Protein AF-A0A2V3HQV6-F1 (afdb_monomer_lite)

pLDDT: mean 79.55, std 5.71, range [54.59, 87.88]

Structure (mmCIF, N/CA/C/O backbone):
data_AF-A0A2V3HQV6-F1
#
_entry.id   AF-A0A2V3HQV6-F1
#
loop_
_atom_site.group_PDB
_atom_site.id
_atom_site.type_symbol
_atom_site.label_atom_id
_atom_site.label_alt_id
_atom_site.label_comp_id
_atom_site.label_asym_id
_atom_site.label_entity_id
_atom_site.label_seq_id
_atom_site.pdbx_PDB_ins_code
_atom_site.Cartn_x
_atom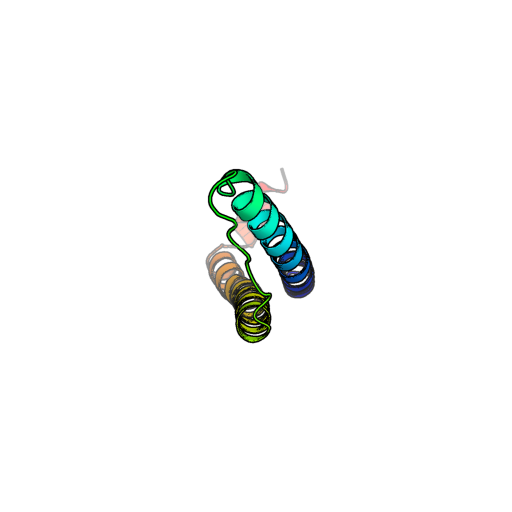_site.Cartn_y
_atom_site.Cartn_z
_atom_site.occupancy
_atom_site.B_iso_or_equiv
_atom_site.auth_seq_id
_atom_site.auth_comp_id
_atom_site.auth_asym_id
_atom_site.auth_atom_id
_atom_site.pdbx_PDB_model_num
ATOM 1 N N . GLU A 1 1 ? -15.304 -2.774 8.110 1.00 59.88 1 GLU A N 1
ATOM 2 C CA . GLU A 1 1 ? -14.962 -1.704 7.144 1.00 59.88 1 GLU A CA 1
ATOM 3 C C . GLU A 1 1 ? -13.468 -1.452 7.003 1.00 59.88 1 GLU A C 1
ATOM 5 O O . GLU A 1 1 ? -12.959 -1.616 5.905 1.00 59.88 1 GLU A O 1
ATOM 10 N N . HIS A 1 2 ? -12.738 -1.126 8.074 1.00 67.81 2 HIS A N 1
ATOM 11 C CA . HIS A 1 2 ? -11.318 -0.756 7.960 1.00 67.81 2 HIS A CA 1
ATOM 12 C C . HIS A 1 2 ? -10.413 -1.837 7.346 1.00 67.81 2 HIS A C 1
ATOM 14 O O . HIS A 1 2 ? -9.551 -1.496 6.546 1.00 67.81 2 HIS A O 1
ATOM 20 N N . LEU A 1 3 ? -10.666 -3.124 7.623 1.00 70.44 3 LEU A N 1
ATOM 21 C CA . LEU A 1 3 ? -9.944 -4.244 6.997 1.00 70.44 3 LEU A CA 1
ATOM 22 C C . LEU A 1 3 ? -10.171 -4.310 5.475 1.00 70.44 3 LEU A C 1
ATOM 24 O O . LEU A 1 3 ? -9.237 -4.544 4.718 1.00 70.44 3 LEU A O 1
ATOM 28 N N . VAL A 1 4 ? -11.402 -4.062 5.018 1.00 75.12 4 VAL A N 1
ATOM 29 C CA . VAL A 1 4 ? -11.750 -4.055 3.587 1.00 75.12 4 VAL A CA 1
ATOM 30 C C . VAL A 1 4 ? -11.071 -2.878 2.888 1.00 75.12 4 VAL A C 1
ATOM 32 O O . VAL A 1 4 ? -10.486 -3.053 1.824 1.00 75.12 4 VAL A O 1
ATOM 35 N N . ILE A 1 5 ? -11.065 -1.702 3.524 1.00 78.25 5 ILE A N 1
ATOM 36 C CA . ILE A 1 5 ? -10.344 -0.519 3.033 1.00 78.25 5 ILE A CA 1
ATOM 37 C C . ILE A 1 5 ? -8.833 -0.789 2.983 1.00 78.25 5 ILE A C 1
ATOM 39 O O . ILE A 1 5 ? -8.179 -0.404 2.019 1.00 78.25 5 ILE A O 1
ATOM 43 N N . GLY A 1 6 ? -8.283 -1.494 3.974 1.00 73.94 6 GLY A N 1
ATOM 44 C CA . GLY A 1 6 ? -6.881 -1.913 3.989 1.00 73.94 6 GLY A CA 1
ATOM 45 C C . GLY A 1 6 ? -6.516 -2.847 2.843 1.00 73.94 6 GLY A C 1
ATOM 46 O O . GLY A 1 6 ? -5.506 -2.634 2.179 1.00 73.94 6 GLY A O 1
ATOM 47 N N . ILE A 1 7 ? -7.353 -3.851 2.572 1.00 79.31 7 ILE A N 1
ATOM 48 C CA . ILE A 1 7 ? -7.139 -4.796 1.468 1.00 79.31 7 ILE A CA 1
ATOM 49 C C . ILE A 1 7 ? -7.223 -4.072 0.119 1.00 79.31 7 ILE A C 1
ATOM 51 O O . ILE A 1 7 ? -6.333 -4.228 -0.713 1.00 79.31 7 ILE A O 1
ATOM 55 N N . ILE A 1 8 ? -8.245 -3.237 -0.088 1.00 84.00 8 ILE A N 1
ATOM 56 C CA . ILE A 1 8 ? -8.413 -2.476 -1.334 1.00 84.00 8 ILE A CA 1
ATOM 57 C C . ILE A 1 8 ? -7.251 -1.493 -1.523 1.00 84.00 8 ILE A C 1
ATOM 59 O O . ILE A 1 8 ? -6.655 -1.449 -2.596 1.00 84.00 8 ILE A O 1
ATOM 63 N N . GLY A 1 9 ? -6.877 -0.753 -0.476 1.00 80.12 9 GLY A N 1
ATOM 64 C CA . GLY A 1 9 ? -5.736 0.161 -0.506 1.00 80.12 9 GLY A CA 1
ATOM 65 C C . GLY A 1 9 ? -4.409 -0.551 -0.776 1.00 80.12 9 GLY A C 1
ATOM 66 O O . GLY A 1 9 ? -3.587 -0.032 -1.524 1.00 80.12 9 GLY A O 1
ATOM 67 N N . GLY A 1 10 ? -4.221 -1.759 -0.236 1.00 80.19 10 GLY A N 1
ATOM 68 C CA . GLY A 1 10 ? -3.035 -2.583 -0.482 1.00 80.19 10 GLY A CA 1
ATOM 69 C C . GLY A 1 10 ? -2.931 -3.058 -1.927 1.00 80.19 10 GLY A C 1
ATOM 70 O O . GLY A 1 10 ? -1.876 -2.915 -2.540 1.00 80.19 10 GLY A O 1
ATOM 71 N N . VAL A 1 11 ? -4.029 -3.557 -2.503 1.00 83.62 11 VAL A N 1
ATOM 72 C CA . VAL A 1 11 ? -4.060 -4.006 -3.905 1.00 83.62 11 VAL A CA 1
ATOM 73 C C . VAL A 1 11 ? -3.859 -2.829 -4.861 1.00 83.62 11 VAL A C 1
ATOM 75 O O . VAL A 1 11 ? -3.014 -2.898 -5.751 1.00 83.62 11 VAL A O 1
ATOM 78 N N . VAL A 1 12 ? -4.584 -1.726 -4.658 1.00 87.38 12 VAL A N 1
ATOM 79 C CA . VAL A 1 12 ? -4.457 -0.522 -5.495 1.00 87.38 12 VAL A CA 1
ATOM 80 C C . VAL A 1 12 ? -3.059 0.089 -5.366 1.00 87.38 12 VAL A C 1
ATOM 82 O O . VAL A 1 12 ? -2.460 0.455 -6.374 1.00 87.38 12 VAL A O 1
ATOM 85 N N . GLY A 1 13 ? -2.502 0.143 -4.154 1.00 84.69 13 GLY A N 1
ATOM 86 C CA . GLY A 1 13 ? -1.148 0.637 -3.900 1.00 84.69 13 GLY A CA 1
ATOM 87 C C . GLY A 1 13 ? -0.063 -0.214 -4.562 1.00 84.69 13 GLY A C 1
ATOM 88 O O . GLY A 1 13 ? 0.873 0.334 -5.145 1.00 84.69 13 GLY A O 1
ATOM 89 N N . ALA A 1 14 ? -0.203 -1.542 -4.538 1.00 83.38 14 ALA A N 1
ATOM 90 C CA . ALA A 1 14 ? 0.723 -2.454 -5.207 1.00 83.38 14 ALA A CA 1
ATOM 91 C C . ALA A 1 14 ? 0.710 -2.261 -6.732 1.00 83.38 14 ALA A C 1
ATOM 93 O O . ALA A 1 14 ? 1.768 -2.120 -7.344 1.00 83.38 14 ALA A O 1
ATOM 94 N N . VAL A 1 15 ? -0.477 -2.172 -7.342 1.00 86.19 15 VAL A N 1
ATOM 95 C CA . VAL A 1 15 ? -0.613 -1.911 -8.786 1.00 86.19 15 VAL A CA 1
ATOM 96 C C . VAL A 1 15 ? -0.051 -0.536 -9.152 1.00 86.19 15 VAL A C 1
ATOM 98 O O . VAL A 1 15 ? 0.706 -0.418 -10.113 1.00 86.19 15 VAL A O 1
ATOM 101 N N . ALA A 1 16 ? -0.354 0.498 -8.363 1.00 87.88 16 ALA A N 1
ATOM 102 C CA . ALA A 1 16 ? 0.174 1.841 -8.588 1.00 87.88 16 ALA A CA 1
ATOM 103 C C . ALA A 1 16 ? 1.709 1.884 -8.509 1.00 87.88 16 ALA A C 1
ATOM 105 O O . ALA A 1 16 ? 2.341 2.596 -9.284 1.00 87.88 16 ALA A O 1
ATOM 106 N N . SER A 1 17 ? 2.310 1.093 -7.618 1.00 85.69 17 SER A N 1
ATOM 107 C CA . SER A 1 17 ? 3.764 1.002 -7.456 1.00 85.69 17 SER A CA 1
ATOM 108 C C . SER A 1 17 ? 4.445 0.336 -8.655 1.00 85.69 17 SER A C 1
ATOM 110 O O . SER A 1 17 ? 5.513 0.783 -9.066 1.00 85.69 17 SER A O 1
ATOM 112 N N . LEU A 1 18 ? 3.817 -0.685 -9.253 1.00 83.94 18 LEU A N 1
ATOM 113 C CA . LEU A 1 18 ? 4.304 -1.313 -10.489 1.00 83.94 18 LEU A CA 1
ATOM 114 C C . LEU A 1 18 ? 4.315 -0.312 -11.648 1.00 83.94 18 LEU A C 1
ATOM 116 O O . LEU A 1 18 ? 5.348 -0.116 -12.283 1.00 83.94 18 LEU A O 1
ATOM 120 N N . VAL A 1 19 ? 3.196 0.385 -11.861 1.00 87.00 19 VAL A N 1
ATOM 121 C CA . VAL A 1 19 ? 3.087 1.403 -12.918 1.00 87.00 19 VAL A CA 1
ATOM 122 C C . VAL A 1 19 ? 4.080 2.543 -12.679 1.00 87.00 19 VAL A C 1
ATOM 124 O O . VAL A 1 19 ? 4.761 2.977 -13.604 1.00 87.00 19 VAL A O 1
ATOM 127 N N . ALA A 1 20 ? 4.216 3.006 -11.435 1.00 85.75 20 ALA A N 1
ATOM 128 C CA . ALA A 1 20 ? 5.169 4.053 -11.088 1.00 85.75 20 ALA A CA 1
ATOM 129 C C . ALA A 1 20 ? 6.623 3.631 -11.355 1.00 85.75 20 ALA A C 1
ATOM 131 O O . ALA A 1 20 ? 7.401 4.442 -11.852 1.00 85.75 20 ALA A O 1
ATOM 132 N N . ALA A 1 21 ? 6.988 2.376 -11.071 1.00 84.00 21 ALA A N 1
ATOM 133 C CA . ALA A 1 21 ? 8.323 1.849 -11.344 1.00 84.00 21 ALA A CA 1
ATOM 134 C C . ALA A 1 21 ? 8.619 1.777 -12.850 1.00 84.00 21 ALA A C 1
ATOM 136 O O . ALA A 1 21 ? 9.702 2.178 -13.279 1.00 84.00 21 ALA A O 1
ATOM 137 N N . GLU A 1 22 ? 7.652 1.336 -13.660 1.00 84.19 22 GLU A N 1
ATOM 138 C CA . GLU A 1 22 ? 7.770 1.339 -15.124 1.00 84.19 22 GLU A CA 1
ATOM 139 C C . GLU A 1 22 ? 7.942 2.759 -15.674 1.00 84.19 22 GLU A C 1
ATOM 141 O O . GLU A 1 22 ? 8.827 3.013 -16.493 1.00 84.19 22 GLU A O 1
ATOM 146 N N . TRP A 1 23 ? 7.149 3.709 -15.174 1.00 85.56 23 TRP A N 1
ATOM 147 C CA . TRP A 1 23 ? 7.239 5.117 -15.563 1.00 85.56 23 TRP A CA 1
ATOM 148 C C . TRP A 1 23 ? 8.576 5.740 -15.167 1.00 85.56 23 TRP A C 1
ATOM 150 O O . TRP A 1 23 ? 9.178 6.463 -15.960 1.00 85.56 23 TRP A O 1
ATOM 160 N N . MET A 1 24 ? 9.073 5.435 -13.967 1.00 84.44 24 MET A N 1
ATOM 161 C CA . MET A 1 24 ? 10.405 5.851 -13.535 1.00 84.44 24 MET A CA 1
ATOM 162 C C . MET A 1 24 ? 11.489 5.272 -14.445 1.00 84.44 24 MET A C 1
ATOM 164 O O . MET A 1 24 ? 12.392 5.997 -14.857 1.00 84.44 24 MET A O 1
ATOM 168 N N . GLY A 1 25 ? 11.395 3.987 -14.792 1.00 83.25 25 GLY A N 1
ATOM 169 C CA . GLY A 1 25 ? 12.335 3.341 -15.706 1.00 83.25 25 GLY A CA 1
ATOM 170 C C . GLY A 1 25 ? 12.354 3.986 -17.082 1.00 83.25 25 GLY A C 1
ATOM 171 O O . GLY A 1 25 ? 13.432 4.254 -17.607 1.00 83.25 25 GLY A O 1
ATOM 172 N N . ALA A 1 26 ? 11.185 4.321 -17.625 1.00 81.75 26 ALA A N 1
ATOM 173 C CA . ALA A 1 26 ? 11.081 5.042 -18.888 1.00 81.75 26 ALA A CA 1
ATOM 174 C C . ALA A 1 26 ? 11.663 6.463 -18.798 1.00 81.75 26 ALA A C 1
ATOM 176 O O . ALA A 1 26 ? 12.383 6.883 -19.698 1.00 81.75 26 ALA A O 1
ATOM 177 N N . ALA A 1 27 ? 11.405 7.187 -17.705 1.00 83.62 27 ALA A N 1
ATOM 178 C CA . ALA A 1 27 ? 11.905 8.548 -17.507 1.00 83.62 27 ALA A CA 1
ATOM 179 C C . ALA A 1 27 ? 13.432 8.616 -17.339 1.00 83.62 27 ALA A C 1
ATOM 181 O O . ALA A 1 27 ? 14.055 9.592 -17.753 1.00 83.62 27 ALA A O 1
ATOM 182 N N . PHE A 1 28 ? 14.040 7.593 -16.735 1.00 81.62 28 PHE A N 1
ATOM 183 C CA . PHE A 1 28 ? 15.491 7.511 -16.567 1.00 81.62 28 PHE A CA 1
ATOM 184 C C . PHE A 1 28 ? 16.205 6.774 -17.711 1.00 81.62 28 PHE A C 1
ATOM 186 O O . PHE A 1 28 ? 17.433 6.839 -17.792 1.00 81.62 28 PHE A O 1
ATOM 193 N N . SER A 1 29 ? 15.472 6.091 -18.597 1.00 81.69 29 SER A N 1
ATOM 194 C CA . SER A 1 29 ? 16.039 5.434 -19.776 1.00 81.69 29 SER A CA 1
ATOM 195 C C . SER A 1 29 ? 16.508 6.472 -20.794 1.00 81.69 29 SER A C 1
ATOM 197 O O . SER A 1 29 ? 15.822 7.443 -21.102 1.00 81.69 29 SER A O 1
ATOM 199 N N . ASN A 1 30 ? 17.708 6.261 -21.325 1.00 80.44 30 ASN A N 1
ATOM 200 C CA . ASN A 1 30 ? 18.290 7.092 -22.366 1.00 80.44 30 ASN A CA 1
ATOM 201 C C . ASN A 1 30 ? 18.833 6.198 -23.487 1.00 80.44 30 ASN A C 1
ATOM 203 O O . ASN A 1 30 ? 18.975 4.988 -23.323 1.00 80.44 30 ASN A O 1
ATOM 207 N N . TRP A 1 31 ? 19.200 6.780 -24.625 1.00 79.69 31 TRP A N 1
ATOM 208 C CA . TRP A 1 31 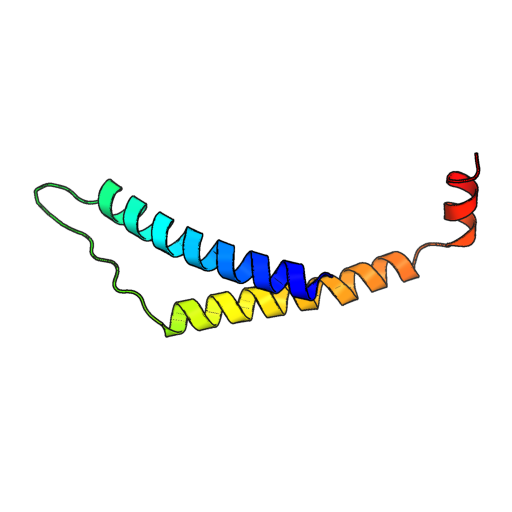? 19.691 6.019 -25.782 1.00 79.69 31 TRP A CA 1
ATOM 209 C C . TRP A 1 31 ? 20.958 5.192 -25.486 1.00 79.69 31 TRP A C 1
ATOM 211 O O . TRP A 1 31 ? 21.223 4.210 -26.173 1.00 79.69 31 TRP A O 1
ATOM 221 N N . ALA A 1 32 ? 21.726 5.565 -24.457 1.00 80.50 32 ALA A N 1
ATOM 222 C CA . ALA A 1 32 ? 22.931 4.858 -24.026 1.00 80.50 32 ALA A CA 1
ATOM 223 C C . ALA A 1 32 ? 22.678 3.783 -22.950 1.00 80.50 32 ALA A C 1
ATOM 225 O O . ALA A 1 32 ? 23.551 2.952 -22.707 1.00 80.50 32 ALA A O 1
ATOM 226 N N . PHE A 1 33 ? 21.526 3.804 -22.268 1.00 78.06 33 PHE A N 1
ATOM 227 C CA . PHE A 1 33 ? 21.289 2.942 -21.111 1.00 78.06 33 PHE A CA 1
ATOM 228 C C . PHE A 1 33 ? 19.789 2.745 -20.815 1.00 78.06 33 PHE A C 1
ATOM 230 O O . PHE A 1 33 ? 19.003 3.691 -20.770 1.00 78.06 33 PHE A O 1
ATOM 237 N N . THR A 1 34 ? 19.406 1.491 -20.561 1.00 76.00 34 THR A N 1
ATOM 238 C CA . THR A 1 34 ? 18.059 1.089 -20.134 1.00 76.00 34 THR A CA 1
ATOM 239 C C . THR A 1 34 ? 18.107 0.534 -18.715 1.00 76.00 34 THR A C 1
ATOM 241 O O . THR A 1 34 ? 18.894 -0.367 -18.426 1.00 76.00 34 THR A O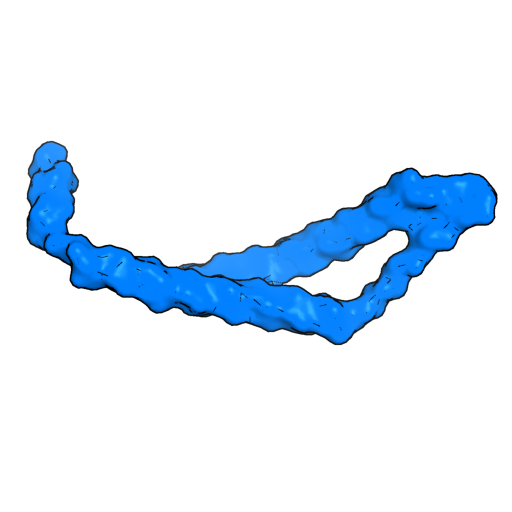 1
ATOM 244 N N . MET A 1 35 ? 17.248 1.059 -17.837 1.00 72.81 35 MET A N 1
ATOM 245 C CA . MET A 1 35 ? 17.032 0.537 -16.487 1.00 72.81 35 MET A CA 1
ATOM 246 C C . MET A 1 35 ? 15.821 -0.404 -16.525 1.00 72.81 35 MET A C 1
ATOM 248 O O . MET A 1 35 ? 14.708 0.031 -16.804 1.00 72.81 35 MET A O 1
ATOM 252 N N . SER A 1 36 ? 16.042 -1.696 -16.275 1.00 74.56 36 SER A N 1
ATOM 253 C CA . SER A 1 36 ? 14.973 -2.695 -16.176 1.00 74.56 36 SER A CA 1
ATOM 254 C C . SER A 1 36 ? 14.732 -3.038 -14.712 1.00 74.56 36 SER A C 1
ATOM 256 O O . SER A 1 36 ? 15.669 -3.415 -14.009 1.00 74.56 36 SER A O 1
ATOM 258 N N . PHE A 1 37 ? 13.480 -2.953 -14.267 1.00 74.44 37 PHE A N 1
ATOM 259 C CA . PHE A 1 37 ? 13.076 -3.296 -12.905 1.00 74.44 37 PHE A CA 1
ATOM 260 C C . PHE A 1 37 ? 12.353 -4.646 -12.906 1.00 74.44 37 PHE A C 1
ATOM 262 O O . PHE A 1 37 ? 11.160 -4.699 -13.206 1.00 74.44 37 PHE A O 1
ATOM 269 N N . PRO A 1 38 ? 13.046 -5.763 -12.618 1.00 79.88 38 PRO A N 1
ATOM 270 C CA . PRO A 1 38 ? 12.378 -7.046 -12.476 1.00 79.88 38 PRO A CA 1
ATOM 271 C C . PRO A 1 38 ? 11.462 -7.024 -11.249 1.00 79.88 38 PRO A C 1
ATOM 273 O O . PRO A 1 38 ? 11.842 -6.551 -10.176 1.00 79.88 38 PRO A O 1
ATOM 276 N N . ILE A 1 39 ? 10.256 -7.568 -11.401 1.00 78.62 39 ILE A N 1
ATOM 277 C CA . ILE A 1 39 ? 9.298 -7.673 -10.300 1.00 78.62 39 ILE A CA 1
ATOM 278 C C . ILE A 1 39 ? 9.829 -8.690 -9.289 1.00 78.62 39 ILE A C 1
ATOM 280 O O . ILE A 1 39 ? 9.937 -9.882 -9.582 1.00 78.62 39 ILE A O 1
ATOM 284 N N . GLN A 1 40 ? 10.147 -8.217 -8.086 1.00 84.06 40 GLN A N 1
ATOM 285 C CA . GLN A 1 40 ? 10.529 -9.073 -6.968 1.00 84.06 40 GLN A CA 1
ATOM 286 C C . GLN A 1 40 ? 9.295 -9.399 -6.128 1.00 84.06 40 GLN A C 1
ATOM 288 O O . GLN A 1 40 ? 8.765 -8.545 -5.416 1.00 84.06 40 GLN A O 1
ATOM 293 N N . TRP A 1 41 ? 8.847 -10.651 -6.206 1.00 79.31 41 TRP A N 1
ATOM 294 C CA . TRP A 1 41 ? 7.650 -11.128 -5.510 1.00 79.31 41 TRP A CA 1
ATOM 295 C C . TRP A 1 41 ? 7.732 -10.987 -3.987 1.00 79.31 41 TRP A C 1
ATOM 297 O O . TRP A 1 41 ? 6.720 -10.686 -3.356 1.00 79.31 41 TRP A O 1
ATOM 307 N N . ASP A 1 42 ? 8.930 -11.099 -3.408 1.00 85.94 42 ASP A N 1
ATOM 308 C CA . ASP A 1 42 ? 9.146 -10.898 -1.972 1.00 85.94 42 ASP A CA 1
ATOM 309 C C . ASP A 1 42 ? 8.755 -9.479 -1.543 1.00 85.94 42 ASP A C 1
ATOM 311 O O . ASP A 1 42 ? 8.049 -9.290 -0.554 1.00 85.94 42 ASP A O 1
ATOM 315 N N . ILE A 1 43 ? 9.146 -8.468 -2.327 1.00 83.06 43 ILE A N 1
ATOM 316 C CA . ILE A 1 43 ? 8.857 -7.060 -2.029 1.00 83.06 43 ILE A CA 1
ATOM 317 C C . ILE A 1 43 ? 7.358 -6.791 -2.118 1.00 83.06 43 ILE A C 1
ATOM 319 O O . ILE A 1 43 ? 6.812 -6.111 -1.248 1.00 83.06 43 ILE A O 1
ATOM 323 N N . VAL A 1 44 ? 6.686 -7.350 -3.129 1.00 81.31 44 VAL A N 1
ATOM 324 C CA . VAL A 1 44 ? 5.228 -7.239 -3.297 1.00 81.31 44 VAL A CA 1
ATOM 325 C C . VAL A 1 44 ? 4.498 -7.846 -2.098 1.00 81.31 44 VAL A C 1
ATOM 327 O O . VAL A 1 44 ? 3.569 -7.242 -1.562 1.00 81.31 44 VAL A O 1
ATOM 330 N N . LEU A 1 45 ? 4.950 -9.011 -1.625 1.00 83.50 45 LEU A N 1
ATOM 331 C CA . LEU A 1 45 ? 4.386 -9.658 -0.445 1.00 83.50 45 LEU A CA 1
ATOM 332 C C . LEU A 1 45 ? 4.594 -8.801 0.814 1.00 83.50 45 LEU A C 1
ATOM 334 O O . LEU A 1 45 ? 3.644 -8.563 1.557 1.00 83.50 45 LEU A O 1
ATOM 338 N N . PHE A 1 46 ? 5.810 -8.292 1.038 1.00 86.44 46 PHE A N 1
ATOM 339 C CA . PHE A 1 46 ? 6.118 -7.438 2.189 1.00 86.44 46 PHE A CA 1
ATOM 340 C C . PHE A 1 46 ? 5.321 -6.133 2.186 1.00 86.44 46 PHE A C 1
ATOM 342 O O . PHE A 1 46 ? 4.835 -5.717 3.238 1.00 86.44 46 PHE A O 1
ATOM 349 N N . THR A 1 47 ? 5.142 -5.501 1.025 1.00 83.06 47 THR A N 1
ATOM 350 C CA . THR A 1 47 ? 4.310 -4.293 0.916 1.00 83.06 47 THR A CA 1
ATOM 351 C C . THR A 1 47 ? 2.841 -4.605 1.172 1.00 83.06 47 THR A C 1
ATOM 353 O O . THR A 1 47 ? 2.208 -3.897 1.954 1.00 83.06 47 THR A O 1
ATOM 356 N N . ALA A 1 48 ? 2.302 -5.691 0.611 1.00 80.44 48 ALA A N 1
ATOM 357 C CA . ALA A 1 48 ? 0.924 -6.105 0.867 1.00 80.44 48 ALA A CA 1
ATOM 358 C C . ALA A 1 48 ? 0.676 -6.399 2.359 1.00 80.44 48 ALA A C 1
ATOM 360 O O . ALA A 1 48 ? -0.285 -5.892 2.942 1.00 80.44 48 ALA A O 1
ATOM 361 N N . VAL A 1 49 ? 1.570 -7.155 3.005 1.00 86.19 49 VAL A N 1
ATOM 362 C CA . VAL A 1 49 ? 1.498 -7.444 4.446 1.00 86.19 49 VAL A CA 1
ATOM 363 C C . VAL A 1 49 ? 1.635 -6.163 5.266 1.00 86.19 49 VAL A C 1
ATOM 365 O O . VAL A 1 49 ? 0.849 -5.947 6.186 1.00 86.19 49 VAL A O 1
ATOM 368 N N . GLY A 1 50 ? 2.577 -5.285 4.916 1.00 86.19 50 GLY A N 1
ATOM 369 C CA . GLY A 1 50 ? 2.774 -4.002 5.588 1.00 86.19 50 GLY A CA 1
ATOM 370 C C . GLY A 1 50 ? 1.517 -3.131 5.570 1.00 86.19 50 GLY A C 1
ATOM 371 O O . GLY A 1 50 ? 1.137 -2.586 6.605 1.00 86.19 50 GLY A O 1
ATOM 372 N N . VAL A 1 51 ? 0.819 -3.058 4.433 1.00 82.44 51 VAL A N 1
ATOM 373 C CA . VAL A 1 51 ? -0.435 -2.296 4.317 1.00 82.44 51 VAL A CA 1
ATOM 374 C C . VAL A 1 51 ? -1.559 -2.924 5.142 1.00 82.44 51 VAL A C 1
ATOM 376 O O . VAL A 1 51 ? -2.295 -2.205 5.819 1.00 82.44 51 VAL A O 1
ATOM 379 N N . VAL A 1 52 ? -1.680 -4.254 5.150 1.00 82.06 52 VAL A N 1
ATOM 380 C CA . VAL A 1 52 ? -2.678 -4.949 5.981 1.00 82.06 52 VAL A CA 1
ATOM 381 C C . VAL A 1 52 ? -2.407 -4.713 7.468 1.00 82.06 52 VAL A C 1
ATOM 383 O O . VAL A 1 52 ? -3.324 -4.358 8.209 1.00 82.06 52 VAL A O 1
ATOM 386 N N . VAL A 1 53 ? -1.153 -4.839 7.906 1.00 85.44 53 VAL A N 1
ATOM 387 C CA . VAL A 1 53 ? -0.753 -4.579 9.296 1.00 85.44 53 VAL A CA 1
ATOM 388 C C . VAL A 1 53 ? -1.028 -3.125 9.674 1.00 85.44 53 VAL A C 1
ATOM 390 O O . VAL A 1 53 ? -1.615 -2.877 10.726 1.00 85.44 53 VAL A O 1
ATOM 393 N N . ALA A 1 54 ? -0.680 -2.166 8.813 1.00 83.19 54 ALA A N 1
ATOM 394 C CA . ALA A 1 54 ? -0.960 -0.752 9.044 1.00 83.19 54 ALA A CA 1
ATOM 395 C C . ALA A 1 54 ? -2.469 -0.481 9.159 1.00 83.19 54 ALA A C 1
ATOM 397 O O . ALA A 1 54 ? -2.907 0.195 10.088 1.00 83.19 54 ALA A O 1
ATOM 398 N N . SER A 1 55 ? -3.280 -1.058 8.271 1.00 78.69 55 SER A N 1
ATOM 399 C CA . SER A 1 55 ? -4.740 -0.937 8.312 1.00 78.69 55 SER A CA 1
ATOM 400 C C . SER A 1 55 ? -5.332 -1.471 9.619 1.00 78.69 55 SER A C 1
ATOM 402 O O . SER A 1 55 ? -6.175 -0.812 10.232 1.00 78.69 55 SER A O 1
ATOM 404 N N . VAL A 1 56 ? -4.859 -2.630 10.086 1.00 82.06 56 VAL A N 1
ATOM 405 C CA . VAL A 1 56 ? -5.305 -3.216 11.356 1.00 82.06 56 VAL A CA 1
ATOM 406 C C . VAL A 1 56 ? -4.817 -2.388 12.547 1.00 82.06 56 VAL A C 1
ATOM 408 O O . VAL A 1 56 ? -5.584 -2.186 13.483 1.00 82.06 56 VAL A O 1
ATOM 411 N N . ALA A 1 57 ? -3.593 -1.856 12.509 1.00 82.88 57 ALA A N 1
ATOM 412 C CA . ALA A 1 57 ? -3.011 -1.050 13.586 1.00 82.88 57 ALA A CA 1
ATOM 413 C C . ALA A 1 57 ? -3.714 0.305 13.796 1.00 82.88 57 ALA A C 1
ATOM 415 O O . ALA A 1 57 ? -3.739 0.824 14.913 1.00 82.88 57 ALA A O 1
ATOM 416 N N . VAL A 1 58 ? -4.339 0.868 12.758 1.00 79.62 58 VAL A N 1
ATOM 417 C CA . VAL A 1 58 ? -5.116 2.115 12.870 1.00 79.62 58 VAL A CA 1
ATOM 418 C C . VAL A 1 58 ? -6.409 1.918 13.678 1.00 79.62 58 VAL A C 1
ATOM 420 O O . VAL A 1 58 ? -6.856 2.844 14.355 1.00 79.62 58 VAL A O 1
ATOM 423 N N . VAL A 1 59 ? -6.989 0.712 13.684 1.00 79.00 59 VAL A N 1
ATOM 424 C CA . VAL A 1 59 ? -8.239 0.404 14.404 1.00 79.00 59 VAL A CA 1
ATOM 425 C C . VAL A 1 59 ? -8.128 0.589 15.927 1.00 79.00 59 VAL A C 1
ATOM 427 O O . VAL A 1 59 ? -8.944 1.331 16.479 1.00 79.00 59 VAL A O 1
ATOM 430 N N . PRO A 1 60 ? -7.157 -0.015 16.646 1.00 76.62 60 PRO A N 1
ATOM 431 C CA . PRO A 1 60 ? -7.030 0.191 18.084 1.00 76.62 60 PRO A CA 1
ATOM 432 C C . PRO A 1 60 ? -6.704 1.649 18.422 1.00 76.62 60 PRO A C 1
ATOM 434 O O . PRO A 1 60 ? -7.267 2.167 19.380 1.00 76.62 60 PRO A O 1
ATOM 437 N N . LEU A 1 61 ? -5.884 2.343 17.621 1.00 77.69 61 LEU A N 1
ATOM 438 C CA . LEU A 1 61 ? -5.600 3.773 17.816 1.00 77.69 61 LEU A CA 1
ATOM 439 C C . LEU A 1 61 ? -6.870 4.633 17.726 1.00 77.69 61 LEU A C 1
ATOM 441 O O . LEU A 1 61 ? -7.092 5.500 18.574 1.00 77.69 61 LEU A O 1
ATOM 445 N N . GLY A 1 62 ? -7.731 4.365 16.742 1.00 72.69 62 GLY A N 1
ATOM 446 C CA . GLY A 1 62 ? -9.032 5.023 16.624 1.00 72.69 62 GLY A CA 1
ATOM 447 C C . GLY A 1 62 ? -9.934 4.743 17.829 1.00 72.69 62 GLY A C 1
ATOM 448 O O . GLY A 1 62 ? -10.551 5.660 18.371 1.00 72.69 62 GLY A O 1
ATOM 449 N N . LEU A 1 63 ? -9.951 3.496 18.307 1.00 79.75 63 LEU A N 1
ATOM 450 C CA . LEU A 1 63 ? -10.774 3.086 19.444 1.00 79.75 63 LEU A CA 1
ATOM 451 C C . LEU A 1 63 ? -10.296 3.693 20.775 1.00 79.75 63 LEU A C 1
ATOM 453 O O . LEU A 1 63 ? -11.117 4.110 21.594 1.00 79.75 63 LEU A O 1
ATOM 457 N N . PHE A 1 64 ? -8.979 3.784 20.985 1.00 78.38 64 PHE A N 1
ATOM 458 C CA . PHE A 1 64 ? -8.387 4.449 22.150 1.00 78.38 64 PHE A CA 1
ATOM 459 C C . PHE A 1 64 ? -8.776 5.925 22.214 1.00 78.38 64 PHE A C 1
ATOM 461 O O . PHE A 1 64 ? -9.092 6.426 23.291 1.00 78.38 64 PHE A O 1
ATOM 468 N N . ARG A 1 65 ? -8.814 6.608 21.066 1.00 78.56 65 ARG A N 1
ATOM 469 C CA . ARG A 1 65 ? -9.231 8.011 20.997 1.00 78.56 65 ARG A CA 1
ATOM 470 C C . ARG A 1 65 ? -10.703 8.197 21.368 1.00 78.56 65 ARG A C 1
ATOM 472 O O . ARG A 1 65 ? -11.015 9.097 22.139 1.00 78.56 65 ARG A O 1
ATOM 479 N N . VAL A 1 66 ? -11.596 7.350 20.854 1.00 77.06 66 VAL A N 1
ATOM 480 C CA . VAL A 1 66 ? -13.041 7.443 21.142 1.00 77.06 66 VAL A CA 1
ATOM 481 C C . VAL A 1 66 ? -13.344 7.125 22.607 1.00 77.06 66 VAL A C 1
ATOM 483 O O . VAL A 1 66 ? -14.198 7.769 23.205 1.00 77.06 66 VAL A O 1
ATOM 486 N N . ARG A 1 67 ? -12.612 6.188 23.222 1.00 73.12 67 ARG A N 1
ATOM 487 C CA . ARG A 1 67 ? -12.787 5.837 24.643 1.00 73.12 67 ARG A CA 1
ATOM 488 C C . ARG A 1 67 ? -12.499 6.974 25.624 1.00 73.12 67 ARG A C 1
ATOM 490 O O . ARG A 1 67 ? -12.975 6.911 26.750 1.00 73.12 67 ARG A O 1
ATOM 497 N N . LEU A 1 68 ? -11.716 7.971 25.222 1.00 78.31 68 LEU A N 1
ATOM 498 C CA . LEU A 1 68 ? -11.392 9.137 26.048 1.00 78.31 68 LEU A CA 1
ATOM 499 C C . LEU A 1 68 ? -12.396 10.289 25.877 1.00 78.31 68 LEU A C 1
ATOM 501 O O . LEU A 1 68 ? -12.251 11.313 26.538 1.00 78.31 68 LEU A O 1
ATOM 505 N N . MET A 1 69 ? -13.389 10.151 24.992 1.00 79.00 69 MET A N 1
ATOM 506 C CA . MET A 1 69 ? -14.429 11.159 24.781 1.00 79.00 69 MET A CA 1
ATOM 507 C C . MET A 1 69 ? -15.671 10.813 25.602 1.00 79.00 69 MET A C 1
ATOM 509 O O . MET A 1 69 ? -16.157 9.683 25.548 1.00 79.00 69 MET A O 1
ATOM 513 N N . ASP A 1 70 ? -16.214 11.794 26.327 1.00 79.12 70 ASP A N 1
ATOM 514 C CA . ASP A 1 70 ? -17.521 11.643 26.962 1.00 79.12 70 ASP A CA 1
ATOM 515 C C . ASP A 1 70 ? -18.613 11.662 25.880 1.00 79.12 70 ASP A C 1
ATOM 517 O O . ASP A 1 70 ? -18.934 12.686 25.265 1.00 79.12 70 ASP A O 1
ATOM 521 N N . LEU A 1 71 ? -19.141 10.473 25.598 1.00 74.06 71 LEU A N 1
ATOM 522 C CA . LEU A 1 71 ? -20.121 10.219 24.543 1.00 74.06 71 LEU A CA 1
ATOM 523 C C . LEU A 1 71 ? -21.437 10.972 24.795 1.00 74.06 71 LEU A C 1
ATOM 525 O O . LEU A 1 71 ? -22.132 11.335 23.843 1.00 74.06 71 LEU A O 1
ATOM 529 N N . VAL A 1 72 ? -21.771 11.238 26.063 1.00 74.25 72 VAL A N 1
ATOM 530 C CA . VAL A 1 72 ? -22.999 11.948 26.449 1.00 74.25 72 VAL A CA 1
ATOM 531 C C . VAL A 1 72 ? -22.911 13.420 26.065 1.00 74.25 72 VAL A C 1
ATOM 533 O O . VAL A 1 72 ? -23.874 13.991 25.553 1.00 74.25 72 VAL A O 1
ATOM 536 N N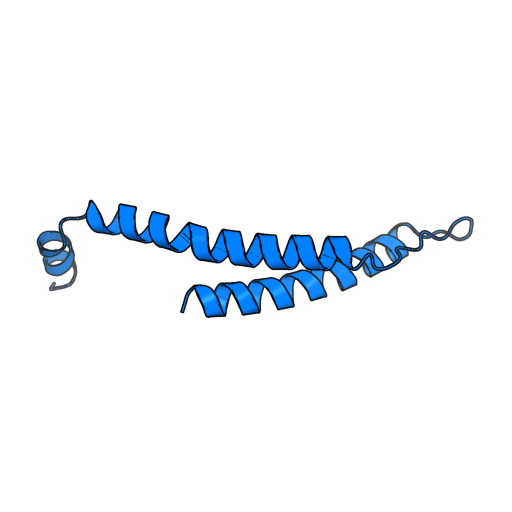 . GLU A 1 73 ? -21.750 14.034 26.270 1.00 75.38 73 GLU A N 1
ATOM 537 C CA . GLU A 1 73 ? -21.543 15.454 26.000 1.00 75.38 73 GLU A CA 1
ATOM 538 C C . GLU A 1 73 ? -21.455 15.735 24.496 1.00 75.38 73 GLU A C 1
ATOM 540 O O . GLU A 1 73 ? -22.067 16.682 24.005 1.00 75.38 73 GLU A O 1
ATOM 545 N N . LYS A 1 74 ? -20.819 14.838 23.730 1.00 74.50 74 LYS A N 1
ATOM 546 C CA . LYS A 1 74 ? -20.806 14.939 22.263 1.00 74.50 74 LYS A CA 1
ATOM 547 C C . LYS A 1 74 ? -22.185 14.764 21.639 1.00 74.50 74 LYS A C 1
ATOM 549 O O . LYS A 1 74 ? -22.512 15.481 20.705 1.00 74.50 74 LYS A O 1
ATOM 554 N N . THR A 1 75 ? -23.021 13.873 22.168 1.00 75.56 75 THR A N 1
ATOM 555 C CA . THR A 1 75 ? -24.382 13.668 21.638 1.00 75.56 75 THR A CA 1
ATOM 556 C C . THR A 1 75 ? -25.279 14.891 21.862 1.00 75.56 75 THR A C 1
ATOM 558 O O . THR A 1 75 ? -26.114 15.197 21.015 1.00 75.56 75 THR A O 1
ATOM 561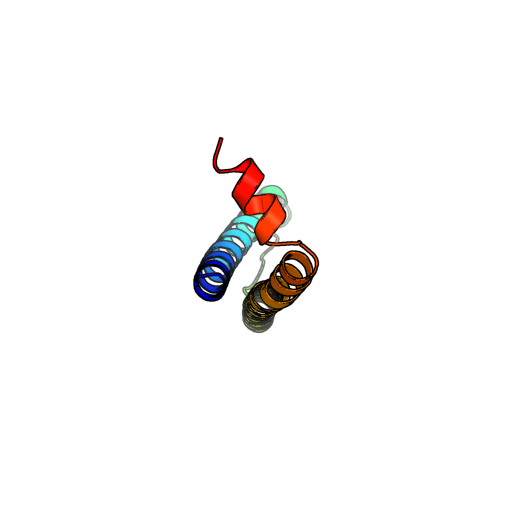 N N . LYS A 1 76 ? -25.077 15.643 22.955 1.00 79.00 76 LYS A N 1
ATOM 562 C CA . LYS A 1 76 ? -25.791 16.909 23.200 1.00 79.00 76 LYS A CA 1
ATOM 563 C C . LYS A 1 76 ? -25.436 17.994 22.183 1.00 79.00 76 LYS A C 1
ATOM 565 O O . LYS A 1 76 ? -26.312 18.755 21.795 1.00 79.00 76 LYS A O 1
ATOM 570 N N . GLU A 1 77 ? -24.187 18.032 21.726 1.00 77.12 77 GLU A N 1
ATOM 571 C CA . GLU A 1 77 ? -23.726 18.957 20.682 1.00 77.12 77 GLU A CA 1
ATOM 572 C C . GLU A 1 77 ? -24.352 18.647 19.307 1.00 77.12 77 GLU A C 1
ATOM 574 O O . GLU A 1 77 ? -24.567 19.552 18.510 1.00 77.12 77 GLU A O 1
ATOM 579 N N . PHE A 1 78 ? -24.702 17.380 19.047 1.00 72.50 78 PHE A N 1
ATOM 580 C CA . PHE A 1 78 ? -25.386 16.943 17.819 1.00 72.50 78 PHE A CA 1
ATOM 581 C C . PHE A 1 78 ? -26.920 17.001 17.890 1.00 72.50 78 PHE A C 1
ATOM 583 O O . PHE A 1 78 ? -27.582 16.769 16.883 1.00 72.50 78 PHE A O 1
ATOM 590 N N . SER A 1 79 ? -27.490 17.264 19.068 1.00 72.38 79 SER A N 1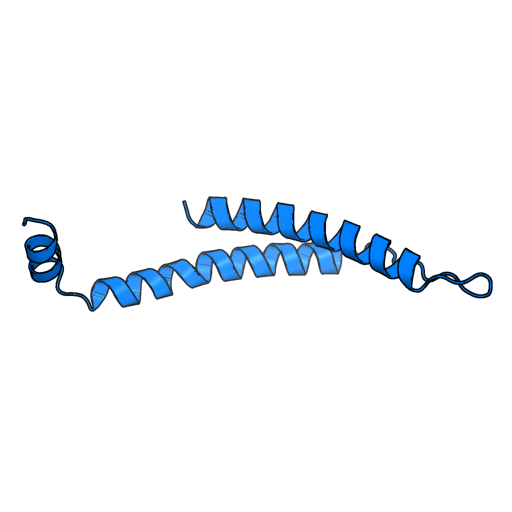
ATOM 591 C CA . SER A 1 79 ? -28.941 17.286 19.301 1.00 72.38 79 SER A CA 1
ATOM 592 C C . SER A 1 79 ? -29.556 18.688 19.172 1.00 72.38 79 SER A C 1
ATOM 594 O O . SER A 1 79 ? -30.717 18.869 19.551 1.00 72.38 79 SER A O 1
ATOM 596 N N . HIS A 1 80 ? -28.792 19.668 18.691 1.00 54.59 80 HIS A N 1
ATOM 597 C CA . HIS A 1 80 ? -29.235 21.051 18.539 1.00 54.59 80 HIS A CA 1
ATOM 598 C C . HIS A 1 80 ? -29.611 21.397 17.094 1.00 54.59 80 HIS A C 1
ATOM 600 O O . HIS A 1 80 ? -29.008 20.814 16.167 1.00 54.59 80 HIS A O 1
#

Radius of gyration: 20.92 Å; chains: 1; bounding box: 52×32×53 Å

Sequence (80 aa):
EHLVIGIIGGVVGAVASLVAAEWMGAAFSNWAFTMSFPIQWDIVLFTAVGVVVASVAVVPLGLFRVRLMDLVEKTKEFSH

Secondary structure (DSSP, 8-state):
-HHHHHHHHHHHHHHHHHHHHHHHHHHH-BTTB-------HHHHHHHHHHHHHHHHHHHHHHHHHHHTS-HHHHHHHH--

Foldseek 3Di:
DLLVVLQVCLVVVLVVVVVVVVVVQVVPDDPVDGDDDDDDVVVSVVSSVVSSVVSVVVVVVVVVVVVPDDPVVVVVVVVD